Protein AF-A0A5J4PHC4-F1 (afdb_monomer)

Secondary structure (DSSP, 8-state):
-HHHHHHHTGGGT-----HHHHHHHHHHHHHHHHHHHHHHHHHHHHHHHHHHHHHHHHHHHHTHHHHHHHHHTT--HHHHHHHHHHHTTHHHHHHHHHHHHHHHHHHTTTGGG--HHHHHHHHHHHHHHHHHHHHHHHHT-

pLDDT: mean 81.79, std 9.14, range [51.66, 96.75]

Mean predicted aligned error: 10.03 Å

Organism: NCBI:txid433724

Structure (mmCIF, N/CA/C/O backbone):
data_AF-A0A5J4PHC4-F1
#
_entry.id   AF-A0A5J4PHC4-F1
#
loop_
_atom_site.group_PDB
_atom_site.id
_atom_site.type_symbol
_atom_site.label_atom_id
_atom_site.label_alt_id
_atom_site.label_comp_id
_atom_site.label_asym_id
_atom_site.label_entity_id
_atom_site.label_seq_id
_atom_site.pdbx_PDB_ins_code
_atom_site.Cartn_x
_atom_site.Cartn_y
_atom_site.Cartn_z
_atom_site.occupancy
_atom_site.B_iso_or_equiv
_atom_site.auth_seq_id
_atom_site.auth_comp_id
_atom_site.auth_asym_id
_atom_site.auth_atom_id
_atom_site.pdbx_PDB_model_num
ATOM 1 N N . THR A 1 1 ? 22.523 -8.066 -44.891 1.00 64.12 1 THR A N 1
ATOM 2 C CA . THR A 1 1 ? 21.983 -6.725 -45.224 1.00 64.12 1 THR A CA 1
ATOM 3 C C . THR A 1 1 ? 22.663 -5.598 -44.460 1.00 64.12 1 THR A C 1
ATOM 5 O O . THR A 1 1 ? 23.265 -4.769 -45.119 1.00 64.12 1 THR A O 1
ATOM 8 N N . LYS A 1 2 ? 22.685 -5.583 -43.112 1.00 67.25 2 LYS A N 1
ATOM 9 C CA . LYS A 1 2 ? 23.373 -4.534 -42.315 1.00 67.25 2 LYS A CA 1
ATOM 10 C C . LYS A 1 2 ? 24.840 -4.293 -42.727 1.00 67.25 2 LYS A C 1
ATOM 12 O O . LYS A 1 2 ? 25.185 -3.175 -43.067 1.00 67.25 2 LYS A O 1
ATOM 17 N N . ARG A 1 3 ? 25.662 -5.353 -42.784 1.00 66.31 3 ARG A N 1
ATOM 18 C CA . ARG A 1 3 ? 27.088 -5.264 -43.173 1.00 66.31 3 ARG A CA 1
ATOM 19 C C . ARG A 1 3 ? 27.317 -4.765 -44.608 1.00 66.31 3 ARG A C 1
ATOM 21 O O . ARG A 1 3 ? 28.293 -4.075 -44.850 1.00 66.31 3 ARG A O 1
ATOM 28 N N . LEU A 1 4 ? 26.407 -5.086 -45.534 1.00 73.00 4 LEU A N 1
ATOM 29 C CA . LEU A 1 4 ? 26.490 -4.644 -46.934 1.00 73.00 4 LEU A CA 1
ATOM 30 C C . LEU A 1 4 ? 26.168 -3.148 -47.067 1.00 73.00 4 LEU A C 1
ATOM 32 O O . LEU A 1 4 ? 26.845 -2.442 -47.801 1.00 73.00 4 LEU A O 1
ATOM 36 N N . LEU A 1 5 ? 25.175 -2.663 -46.312 1.00 70.06 5 LEU A N 1
ATOM 37 C CA . LEU A 1 5 ? 24.837 -1.239 -46.228 1.00 70.06 5 LEU A CA 1
ATOM 38 C C . LEU A 1 5 ? 25.933 -0.437 -45.508 1.00 70.06 5 LEU A C 1
ATOM 40 O O . LEU A 1 5 ? 26.259 0.660 -45.941 1.00 70.06 5 LEU A O 1
ATOM 44 N N . GLU A 1 6 ? 26.537 -0.992 -44.450 1.00 72.56 6 GLU A N 1
ATOM 45 C CA . GLU A 1 6 ? 27.686 -0.366 -43.777 1.00 72.56 6 GLU A CA 1
ATOM 46 C C . GLU A 1 6 ? 28.910 -0.278 -44.692 1.00 72.56 6 GLU A C 1
ATOM 48 O O . GLU A 1 6 ? 29.545 0.765 -44.710 1.00 72.56 6 GLU A O 1
ATOM 53 N N . GLN A 1 7 ? 29.231 -1.314 -45.479 1.00 73.94 7 GLN A N 1
ATOM 54 C CA . GLN A 1 7 ? 30.344 -1.250 -46.439 1.00 73.94 7 GLN A CA 1
ATOM 55 C C . GLN A 1 7 ? 30.088 -0.252 -47.574 1.00 73.94 7 GLN A C 1
ATOM 57 O O . GLN A 1 7 ? 30.998 0.490 -47.927 1.00 73.94 7 GLN A O 1
ATOM 62 N N . ALA A 1 8 ? 28.868 -0.208 -48.118 1.00 74.38 8 ALA A N 1
ATOM 63 C CA . ALA A 1 8 ? 28.528 0.676 -49.234 1.00 74.38 8 ALA A CA 1
ATOM 64 C C . ALA A 1 8 ? 28.463 2.165 -48.846 1.00 74.38 8 ALA A C 1
ATOM 66 O O . ALA A 1 8 ? 28.721 3.020 -49.686 1.00 74.38 8 ALA A O 1
ATOM 67 N N . LEU A 1 9 ? 28.132 2.490 -47.590 1.00 73.88 9 LEU A N 1
ATOM 68 C CA . LEU A 1 9 ? 28.084 3.872 -47.091 1.00 73.88 9 LEU A CA 1
ATOM 69 C C . LEU A 1 9 ? 29.279 4.233 -46.188 1.00 73.88 9 LEU A C 1
ATOM 71 O O . LEU A 1 9 ? 29.289 5.303 -45.572 1.00 73.88 9 LEU A O 1
ATOM 75 N N . ASN A 1 10 ? 30.297 3.369 -46.113 1.00 72.44 10 ASN A N 1
ATOM 76 C CA . ASN A 1 10 ? 31.471 3.589 -45.268 1.00 72.44 10 ASN A CA 1
ATOM 77 C C . ASN A 1 10 ? 32.262 4.837 -45.695 1.00 72.44 10 ASN A C 1
ATOM 79 O O . ASN A 1 10 ? 32.729 5.587 -44.843 1.00 72.44 10 ASN A O 1
ATOM 83 N N . GLU A 1 11 ? 32.349 5.105 -47.004 1.00 73.25 11 GLU A N 1
ATOM 84 C CA . GLU A 1 11 ? 33.006 6.305 -47.553 1.00 73.25 11 GLU A CA 1
ATOM 85 C C . GLU A 1 11 ? 32.298 7.612 -47.152 1.00 73.25 11 GLU A C 1
ATOM 87 O O . GLU A 1 11 ? 32.923 8.667 -47.115 1.00 73.25 11 GLU A O 1
ATOM 92 N N . TYR A 1 12 ? 31.020 7.539 -46.762 1.00 77.56 12 TYR A N 1
ATOM 93 C CA . TYR A 1 12 ? 30.240 8.663 -46.232 1.00 77.56 12 TYR A CA 1
ATOM 94 C C . TYR A 1 12 ? 30.230 8.721 -44.692 1.00 77.56 12 TYR A C 1
ATOM 96 O O . TYR A 1 12 ? 29.557 9.572 -44.111 1.00 77.56 12 TYR A O 1
ATOM 104 N N . GLY A 1 13 ? 30.941 7.814 -44.008 1.00 75.31 13 GLY A N 1
ATOM 105 C CA . GLY A 1 13 ? 31.012 7.757 -42.543 1.00 75.31 13 GLY A CA 1
ATOM 106 C C . GLY A 1 13 ? 29.712 7.322 -41.852 1.00 75.31 13 GLY A C 1
ATOM 107 O O . GLY A 1 13 ? 29.548 7.526 -40.647 1.00 75.31 13 GLY A O 1
ATOM 108 N N . VAL A 1 14 ? 28.761 6.734 -42.586 1.00 76.00 14 VAL A N 1
ATOM 109 C CA . VAL A 1 14 ? 27.438 6.388 -42.048 1.00 76.00 14 VAL A CA 1
ATOM 110 C C . VAL A 1 14 ? 27.494 5.067 -41.282 1.00 76.00 14 VAL A C 1
ATOM 112 O O . VAL A 1 14 ? 27.784 4.009 -41.836 1.00 76.00 14 VAL A O 1
ATOM 115 N N . ARG A 1 15 ? 27.135 5.108 -39.995 1.00 71.38 15 ARG A N 1
ATOM 116 C CA . ARG A 1 15 ? 27.032 3.917 -39.140 1.00 71.38 15 ARG A CA 1
ATOM 117 C C . ARG A 1 15 ? 25.586 3.420 -39.077 1.00 71.38 15 ARG A C 1
ATOM 119 O O . ARG A 1 15 ? 24.728 4.051 -38.458 1.00 71.38 15 ARG A O 1
ATOM 126 N N . VAL A 1 16 ? 25.313 2.265 -39.681 1.00 77.44 16 VAL A N 1
ATOM 127 C CA . VAL A 1 16 ? 23.961 1.688 -39.735 1.00 77.44 16 VAL A CA 1
ATOM 128 C C . VAL A 1 16 ? 23.693 0.883 -38.467 1.00 77.44 16 VAL A C 1
ATOM 130 O O . VAL A 1 16 ? 24.241 -0.194 -38.256 1.00 77.44 16 VAL A O 1
ATOM 133 N N . THR A 1 17 ? 22.799 1.361 -37.609 1.00 77.62 17 THR A N 1
ATOM 134 C CA . THR A 1 17 ? 22.323 0.605 -36.440 1.00 77.62 17 THR A CA 1
ATOM 135 C C . THR A 1 17 ? 20.915 0.088 -36.683 1.00 77.62 17 THR A C 1
ATOM 137 O O . THR A 1 17 ? 20.098 0.788 -37.273 1.00 77.62 17 THR A O 1
ATOM 140 N N . THR A 1 18 ? 20.601 -1.119 -36.213 1.00 83.12 18 THR A N 1
ATOM 141 C CA . THR A 1 18 ? 19.234 -1.639 -36.323 1.00 83.12 18 THR A CA 1
ATOM 142 C C . THR A 1 18 ? 18.315 -0.901 -35.351 1.00 83.12 18 THR A C 1
ATOM 144 O O . THR A 1 18 ? 18.707 -0.601 -34.220 1.00 83.12 18 THR A O 1
ATOM 147 N N . THR A 1 19 ? 17.073 -0.651 -35.765 1.00 86.25 19 THR A N 1
ATOM 148 C CA . THR A 1 19 ? 16.051 -0.029 -34.909 1.00 86.25 19 THR A CA 1
ATOM 149 C C . THR A 1 19 ? 15.850 -0.820 -33.617 1.00 86.25 19 THR A C 1
ATOM 151 O O . THR A 1 19 ? 15.742 -0.232 -32.549 1.00 86.25 19 THR A O 1
ATOM 154 N N . ALA A 1 20 ? 15.903 -2.155 -33.691 1.00 87.25 20 ALA A N 1
ATOM 155 C CA . ALA A 1 20 ? 15.813 -3.028 -32.523 1.00 87.25 20 ALA A CA 1
ATOM 156 C C . ALA A 1 20 ? 16.945 -2.790 -31.506 1.00 87.25 20 ALA A C 1
ATOM 158 O O . ALA A 1 20 ? 16.694 -2.787 -30.304 1.00 87.25 20 ALA A O 1
ATOM 159 N N . GLN A 1 21 ? 18.180 -2.560 -31.969 1.00 85.75 21 GLN A N 1
ATOM 160 C CA . GLN A 1 21 ? 19.308 -2.288 -31.077 1.00 85.75 21 GLN A CA 1
ATOM 161 C C . GLN A 1 21 ? 19.157 -0.922 -30.395 1.00 85.75 21 GLN A C 1
ATOM 163 O O . GLN A 1 21 ? 19.319 -0.834 -29.182 1.00 85.75 21 GLN A O 1
ATOM 168 N N . ARG A 1 22 ? 18.769 0.117 -31.147 1.00 87.06 22 ARG A N 1
ATOM 169 C CA . ARG A 1 22 ? 18.520 1.453 -30.580 1.00 87.06 22 ARG A CA 1
ATOM 170 C C . ARG A 1 22 ? 17.353 1.459 -29.595 1.00 87.06 22 ARG A C 1
ATOM 172 O O . ARG A 1 22 ? 17.459 2.066 -28.539 1.00 87.06 22 ARG A O 1
ATOM 179 N N . LEU A 1 23 ? 16.268 0.744 -29.899 1.00 91.00 23 LEU A N 1
ATOM 180 C CA .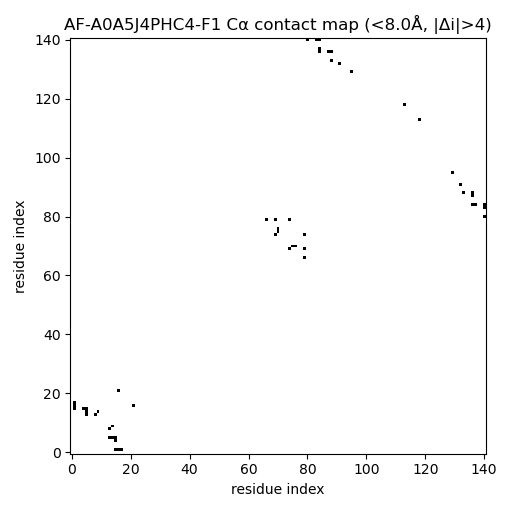 LEU A 1 23 ? 15.130 0.610 -28.987 1.00 91.00 23 LEU A CA 1
ATOM 181 C C . LEU A 1 23 ? 15.525 -0.107 -27.690 1.00 91.00 23 LEU A C 1
ATOM 183 O O . LEU A 1 23 ? 15.117 0.312 -26.614 1.00 91.00 23 LEU A O 1
ATOM 187 N N . LYS A 1 24 ? 16.353 -1.155 -27.775 1.00 91.44 24 LYS A N 1
ATOM 188 C CA . LYS A 1 24 ? 16.869 -1.852 -26.590 1.00 91.44 24 LYS A CA 1
ATOM 189 C C . LYS A 1 24 ? 17.754 -0.943 -25.731 1.00 91.44 24 LYS A C 1
ATOM 191 O O . LYS A 1 24 ? 17.633 -0.970 -24.510 1.00 91.44 24 LYS A O 1
ATOM 196 N N . GLU A 1 25 ? 18.612 -0.137 -26.356 1.00 89.94 25 GLU A N 1
ATOM 197 C CA . GLU A 1 25 ? 19.421 0.869 -25.654 1.00 89.94 25 GLU A CA 1
ATOM 198 C C . GLU A 1 25 ? 18.526 1.894 -24.936 1.00 89.94 25 GLU A C 1
ATOM 200 O O . GLU A 1 25 ? 18.732 2.139 -23.749 1.00 89.94 25 GLU A O 1
ATOM 205 N N . PHE A 1 26 ? 17.476 2.413 -25.583 1.00 92.19 26 PHE A N 1
ATOM 206 C CA . PHE A 1 26 ? 16.531 3.325 -24.925 1.00 92.19 26 PHE A CA 1
ATOM 207 C C . PHE A 1 26 ? 15.755 2.668 -23.780 1.00 92.19 26 PHE A C 1
ATOM 209 O O . PHE A 1 26 ? 15.694 3.236 -22.690 1.00 92.19 26 PHE A O 1
ATOM 216 N N . ASN A 1 27 ? 15.232 1.456 -23.984 1.00 91.94 27 ASN A N 1
ATOM 217 C CA . ASN A 1 27 ? 14.520 0.725 -22.935 1.00 91.94 27 ASN A CA 1
ATOM 218 C C . ASN A 1 27 ? 15.410 0.477 -21.714 1.00 91.94 27 ASN A C 1
ATOM 220 O O . ASN A 1 27 ? 14.932 0.603 -20.595 1.00 91.94 27 ASN A O 1
ATOM 224 N N . SER A 1 28 ? 16.711 0.224 -21.901 1.00 93.19 28 SER A N 1
ATOM 225 C CA . SER A 1 28 ? 17.628 0.028 -20.770 1.00 93.19 28 SER A CA 1
ATOM 226 C C . SER A 1 28 ? 17.725 1.251 -19.846 1.00 93.19 28 SER A C 1
ATOM 228 O O . SER A 1 28 ? 17.851 1.102 -18.631 1.00 93.19 28 SER A O 1
ATOM 230 N N . VAL A 1 29 ? 17.603 2.462 -20.402 1.00 94.12 29 VAL A N 1
ATOM 231 C CA . VAL A 1 29 ? 17.570 3.709 -19.622 1.00 94.12 29 VAL A CA 1
ATOM 232 C C . VAL A 1 29 ? 16.237 3.842 -18.885 1.00 94.12 29 VAL A C 1
ATOM 234 O O . VAL A 1 29 ? 16.218 4.185 -17.702 1.00 94.12 29 VAL A O 1
ATOM 237 N N . THR A 1 30 ? 15.123 3.540 -19.557 1.00 93.25 30 THR A N 1
ATOM 238 C CA . THR A 1 30 ? 13.784 3.553 -18.950 1.00 93.25 30 THR A CA 1
ATOM 239 C C . THR A 1 30 ? 13.670 2.545 -17.806 1.00 93.25 30 THR A C 1
ATOM 241 O O . THR A 1 30 ? 13.157 2.891 -16.744 1.00 93.25 30 THR A O 1
ATOM 244 N N . ASP A 1 31 ? 14.202 1.337 -17.979 1.00 93.69 31 ASP A N 1
ATOM 245 C CA . ASP A 1 31 ? 14.200 0.289 -16.957 1.00 93.69 31 ASP A CA 1
ATOM 246 C C . ASP A 1 31 ? 15.001 0.718 -15.723 1.00 93.69 31 ASP A C 1
ATOM 248 O O . ASP A 1 31 ? 14.542 0.556 -14.590 1.00 93.69 31 ASP A O 1
ATOM 252 N N . ALA A 1 32 ? 16.174 1.329 -15.925 1.00 94.25 32 ALA A N 1
ATOM 253 C CA . ALA A 1 32 ? 16.974 1.869 -14.830 1.00 94.25 32 ALA A CA 1
ATOM 254 C C . ALA A 1 32 ? 16.229 2.981 -14.071 1.00 94.25 32 ALA A C 1
ATOM 256 O O . ALA A 1 32 ? 16.203 2.971 -12.840 1.00 94.25 32 ALA A O 1
ATOM 257 N N . TYR A 1 33 ? 15.579 3.902 -14.791 1.00 94.50 33 TYR A N 1
ATOM 258 C CA . TYR A 1 33 ? 14.747 4.949 -14.193 1.00 94.50 33 TYR A CA 1
ATOM 259 C C . TYR A 1 33 ? 13.611 4.348 -13.355 1.00 94.50 33 TYR A C 1
ATOM 261 O O . TYR A 1 33 ? 13.487 4.669 -12.173 1.00 94.50 33 TYR A O 1
ATOM 269 N N . LEU A 1 34 ? 12.825 3.429 -13.925 1.00 94.44 34 LEU A N 1
ATOM 270 C CA . LEU A 1 34 ? 11.729 2.765 -13.215 1.00 94.44 34 LEU A CA 1
ATOM 271 C C . LEU A 1 34 ? 12.225 2.046 -11.958 1.00 94.44 34 LEU A C 1
ATOM 273 O O . LEU A 1 34 ? 11.588 2.143 -10.912 1.00 94.44 34 LEU A O 1
ATOM 277 N N . ASN A 1 35 ? 13.381 1.385 -12.027 1.00 95.69 35 ASN A N 1
ATOM 278 C CA . ASN A 1 35 ? 13.967 0.704 -10.878 1.00 95.69 35 ASN A CA 1
ATOM 279 C C . ASN A 1 35 ? 14.364 1.682 -9.755 1.00 95.69 35 ASN A C 1
ATOM 281 O O . ASN A 1 35 ? 14.104 1.424 -8.579 1.00 95.69 35 ASN A O 1
ATOM 285 N N . ILE A 1 36 ? 14.940 2.841 -10.089 1.00 96.25 36 ILE A N 1
ATOM 286 C CA . ILE A 1 36 ? 15.271 3.878 -9.096 1.00 96.25 36 ILE A CA 1
ATOM 287 C C . ILE A 1 36 ? 13.995 4.396 -8.414 1.00 96.25 36 ILE A C 1
ATOM 289 O O . ILE A 1 36 ? 13.941 4.484 -7.188 1.00 96.25 36 ILE A O 1
ATOM 293 N N . PHE A 1 37 ? 12.935 4.681 -9.172 1.00 94.12 37 PHE A N 1
ATOM 294 C CA . PHE A 1 37 ? 11.669 5.128 -8.578 1.00 94.12 37 PHE A CA 1
ATOM 295 C C . PHE A 1 37 ? 10.981 4.040 -7.759 1.00 94.12 37 PHE A C 1
ATOM 297 O O . PHE A 1 37 ? 10.415 4.340 -6.710 1.00 94.12 37 PHE A O 1
ATOM 304 N N . LEU A 1 38 ? 11.058 2.781 -8.186 1.00 95.00 38 LEU A N 1
ATOM 305 C CA . LEU A 1 38 ? 10.490 1.658 -7.449 1.00 95.00 38 LEU A CA 1
ATOM 306 C C . LEU A 1 38 ? 11.221 1.431 -6.123 1.00 95.00 38 LEU A C 1
ATOM 308 O O . LEU A 1 38 ? 10.579 1.231 -5.095 1.00 95.00 38 LEU A O 1
ATOM 312 N N . THR A 1 39 ? 12.552 1.499 -6.127 1.00 96.69 39 THR A N 1
ATOM 313 C CA . THR A 1 39 ? 13.360 1.357 -4.906 1.00 96.69 39 THR A CA 1
ATOM 314 C C . THR A 1 39 ? 13.106 2.508 -3.934 1.00 96.69 39 THR A C 1
ATOM 316 O O . THR A 1 39 ? 12.830 2.258 -2.760 1.00 96.69 39 THR A O 1
ATOM 319 N N . LEU A 1 40 ? 13.092 3.757 -4.410 1.00 96.50 40 LEU A N 1
ATOM 320 C CA . LEU A 1 40 ? 12.745 4.923 -3.589 1.00 96.50 40 LEU A CA 1
ATOM 321 C C . LEU A 1 40 ? 11.297 4.870 -3.083 1.00 96.50 40 LEU A C 1
ATOM 323 O O . LEU A 1 40 ? 11.043 5.151 -1.913 1.00 96.50 40 LEU A O 1
ATOM 327 N N . GLY A 1 41 ? 10.355 4.459 -3.931 1.00 92.81 41 GLY A N 1
ATOM 328 C CA . GLY A 1 41 ? 8.959 4.249 -3.554 1.00 92.81 41 GLY A CA 1
ATOM 329 C C . GLY A 1 41 ? 8.808 3.166 -2.484 1.00 92.81 41 GLY A C 1
ATOM 330 O O . GLY A 1 41 ? 8.076 3.355 -1.514 1.00 92.81 41 GLY A O 1
ATOM 331 N N . GLY A 1 42 ? 9.561 2.069 -2.601 1.00 94.31 42 GLY A N 1
ATOM 332 C CA . GLY A 1 42 ? 9.630 1.009 -1.597 1.00 94.31 42 GLY A CA 1
ATOM 333 C C . GLY A 1 42 ? 10.181 1.498 -0.255 1.00 94.31 42 GLY A C 1
ATOM 334 O O . GLY A 1 42 ? 9.608 1.194 0.791 1.00 94.31 42 GLY A O 1
ATOM 335 N N . LEU A 1 43 ? 11.237 2.317 -0.265 1.00 96.75 43 LEU A N 1
ATOM 336 C CA . LEU A 1 43 ? 11.760 2.958 0.949 1.00 96.75 43 LEU A CA 1
ATOM 337 C C . LEU A 1 43 ? 10.733 3.910 1.579 1.00 96.75 43 LEU A C 1
ATOM 339 O O . LEU A 1 43 ? 10.538 3.886 2.795 1.00 96.75 43 LEU A O 1
ATOM 343 N N . GLY A 1 44 ? 10.032 4.703 0.765 1.00 94.00 44 GLY A N 1
ATOM 344 C CA . GLY A 1 44 ? 8.943 5.566 1.225 1.00 94.00 44 GLY A CA 1
ATOM 345 C C . GLY A 1 44 ? 7.805 4.776 1.876 1.00 94.00 44 GLY A C 1
ATOM 346 O O . GLY A 1 44 ? 7.308 5.162 2.934 1.00 94.00 44 GLY A O 1
ATOM 347 N N . LEU A 1 45 ? 7.443 3.627 1.300 1.00 92.31 45 LEU A N 1
ATOM 348 C CA . LEU A 1 45 ? 6.449 2.723 1.874 1.00 92.31 45 LEU A CA 1
ATOM 349 C C . LEU A 1 45 ? 6.908 2.162 3.228 1.00 92.31 45 LEU A C 1
ATOM 351 O O . LEU A 1 45 ? 6.129 2.170 4.180 1.00 92.31 45 LEU A O 1
ATOM 355 N N . LEU A 1 46 ? 8.167 1.724 3.342 1.00 95.00 46 LEU A N 1
ATOM 356 C CA . LEU A 1 46 ? 8.734 1.244 4.609 1.00 95.00 46 LEU A CA 1
ATOM 357 C C . LEU A 1 46 ? 8.681 2.318 5.699 1.00 95.00 46 LEU A C 1
ATOM 359 O O . LEU A 1 46 ? 8.259 2.037 6.824 1.00 95.00 46 LEU A O 1
ATOM 363 N N . LEU A 1 47 ? 9.056 3.554 5.361 1.00 95.62 47 LEU A N 1
ATOM 364 C CA . LEU A 1 47 ? 8.954 4.688 6.279 1.00 95.62 47 LEU A CA 1
ATOM 365 C C . LEU A 1 47 ? 7.500 4.953 6.682 1.00 95.62 47 LEU A C 1
ATOM 367 O O . LEU A 1 47 ? 7.220 5.116 7.868 1.00 95.62 47 LEU A O 1
ATOM 371 N N . GLY A 1 48 ? 6.563 4.909 5.731 1.00 90.12 48 GLY A N 1
ATOM 372 C CA . GLY A 1 48 ? 5.133 5.062 6.003 1.00 90.12 48 GLY A CA 1
ATOM 373 C C . GLY A 1 48 ? 4.592 4.009 6.975 1.00 90.12 48 GLY A C 1
ATOM 374 O O . GLY A 1 48 ? 3.869 4.347 7.915 1.00 90.12 48 GLY A O 1
ATOM 375 N N . ILE A 1 49 ? 4.994 2.745 6.810 1.00 87.94 49 ILE A N 1
ATOM 376 C CA . ILE A 1 49 ? 4.618 1.653 7.719 1.00 87.94 49 ILE A CA 1
ATOM 377 C C . ILE A 1 49 ? 5.175 1.910 9.127 1.00 87.94 49 ILE A C 1
ATOM 379 O O . ILE A 1 49 ? 4.444 1.775 10.110 1.00 87.94 49 ILE A O 1
ATOM 383 N N . MET A 1 50 ? 6.437 2.332 9.241 1.00 92.31 50 MET A N 1
ATOM 384 C CA . MET A 1 50 ? 7.047 2.661 10.535 1.00 92.31 50 MET A CA 1
ATOM 385 C C . MET A 1 50 ? 6.330 3.824 11.229 1.00 92.31 50 MET A C 1
ATOM 387 O O . MET A 1 50 ? 5.988 3.723 12.410 1.00 92.31 50 MET A O 1
ATOM 391 N N . SER A 1 51 ? 6.027 4.899 10.499 1.00 88.62 51 SER A N 1
ATOM 392 C CA . SER A 1 51 ? 5.258 6.029 11.030 1.00 88.62 51 SER A CA 1
ATOM 393 C C . SER A 1 51 ? 3.868 5.604 11.500 1.00 88.62 51 SER A C 1
ATOM 395 O O . SER A 1 51 ? 3.441 5.994 12.588 1.00 88.62 51 SER A O 1
ATOM 397 N N . PHE A 1 52 ? 3.178 4.757 10.732 1.00 83.81 52 PHE A N 1
ATOM 398 C CA . PHE A 1 52 ? 1.869 4.236 11.116 1.00 83.81 52 PHE A CA 1
ATOM 399 C C . PHE A 1 52 ? 1.930 3.445 12.429 1.00 83.81 52 PHE A C 1
ATOM 401 O O . PHE A 1 52 ? 1.111 3.672 13.321 1.00 83.81 52 PHE A O 1
ATOM 408 N N . ILE A 1 53 ? 2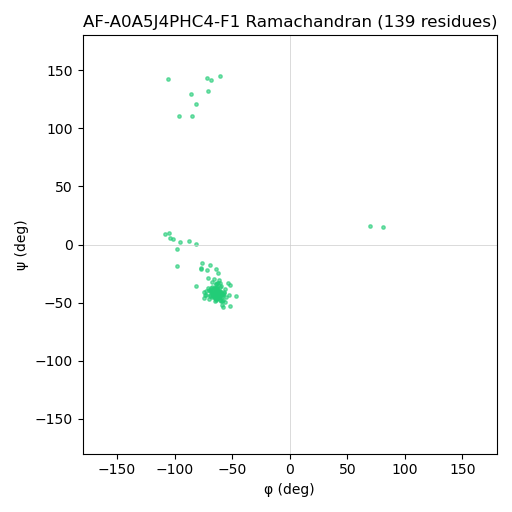.936 2.579 12.604 1.00 83.12 53 ILE A N 1
ATOM 409 C CA . ILE A 1 53 ? 3.139 1.820 13.849 1.00 83.12 53 ILE A CA 1
ATOM 410 C C . ILE A 1 53 ? 3.292 2.761 15.052 1.00 83.12 53 ILE A C 1
ATOM 412 O O . ILE A 1 53 ? 2.688 2.515 16.099 1.00 83.12 53 ILE A O 1
ATOM 416 N N . ILE A 1 54 ? 4.067 3.840 14.910 1.00 86.44 54 ILE A N 1
ATOM 417 C CA . ILE A 1 54 ? 4.304 4.818 15.983 1.00 86.44 54 ILE A CA 1
ATOM 418 C C . ILE A 1 54 ? 3.005 5.537 16.368 1.00 86.44 54 ILE A C 1
ATOM 420 O O . ILE A 1 54 ? 2.673 5.606 17.554 1.00 86.44 54 ILE A O 1
ATOM 424 N N . VAL A 1 55 ? 2.242 6.028 15.386 1.00 82.75 55 VAL A N 1
ATOM 425 C CA . VAL A 1 55 ? 0.957 6.712 15.626 1.00 82.75 55 VAL A CA 1
ATOM 426 C C . VAL A 1 55 ? -0.021 5.780 16.334 1.00 82.75 55 VAL A C 1
ATOM 428 O O . VAL A 1 55 ? -0.558 6.124 17.387 1.00 82.75 55 VAL A O 1
ATOM 431 N N . VAL A 1 56 ? -0.161 4.556 15.821 1.00 75.62 56 VAL A N 1
ATOM 432 C CA . VAL A 1 56 ? -1.021 3.529 16.409 1.00 75.62 56 VAL A CA 1
ATOM 433 C C . VAL A 1 56 ? -0.606 3.236 17.851 1.00 75.62 56 VAL A C 1
ATOM 435 O O . VAL A 1 56 ? -1.462 3.135 18.723 1.00 75.62 56 VAL A O 1
ATOM 438 N N . ARG A 1 57 ? 0.697 3.125 18.149 1.00 75.38 57 ARG A N 1
ATOM 439 C CA . ARG A 1 57 ? 1.205 2.918 19.518 1.00 75.38 57 ARG A CA 1
ATOM 440 C C . ARG A 1 57 ? 0.876 4.084 20.450 1.00 75.38 57 ARG A C 1
ATOM 442 O O . ARG A 1 57 ? 0.446 3.824 21.575 1.00 75.38 57 ARG A O 1
ATOM 449 N N . LYS A 1 58 ? 1.043 5.330 19.995 1.00 80.38 58 LYS A N 1
ATOM 450 C CA . LYS A 1 58 ? 0.730 6.540 20.772 1.00 80.38 58 LYS A CA 1
ATOM 451 C C . LYS A 1 58 ? -0.728 6.548 21.235 1.00 80.38 58 LYS A C 1
ATOM 453 O O . LYS A 1 58 ? -1.005 6.867 22.391 1.00 80.38 58 LYS A O 1
ATOM 458 N N . ASP A 1 59 ? -1.646 6.149 20.361 1.00 72.19 59 ASP A N 1
ATOM 459 C CA . ASP A 1 59 ? -3.079 6.178 20.662 1.00 72.19 59 ASP A CA 1
ATOM 460 C C . ASP A 1 59 ? -3.475 5.200 21.782 1.00 72.19 59 ASP A C 1
ATOM 462 O O . ASP A 1 59 ? -4.370 5.506 22.570 1.00 72.19 59 ASP A O 1
ATOM 466 N N . PHE A 1 60 ? -2.766 4.074 21.940 1.00 68.25 60 PHE A N 1
ATOM 467 C CA . PHE A 1 60 ? -2.988 3.159 23.072 1.00 68.25 60 PHE A CA 1
ATOM 468 C C . PHE A 1 60 ? -2.509 3.725 24.405 1.00 68.25 60 PHE A C 1
ATOM 470 O O . PHE A 1 60 ? -3.139 3.488 25.434 1.00 68.25 60 PHE A O 1
ATOM 477 N N . VAL A 1 61 ? -1.387 4.447 24.406 1.00 70.19 61 VAL A N 1
ATOM 478 C CA . VAL A 1 61 ? -0.825 5.022 25.637 1.00 70.19 61 VAL A CA 1
ATOM 479 C C . VAL A 1 61 ? -1.730 6.141 26.150 1.00 70.19 61 VAL A C 1
ATOM 481 O O . VAL A 1 61 ? -2.064 6.165 27.331 1.00 70.19 61 VAL A O 1
ATOM 484 N N . SER A 1 62 ? -2.211 7.000 25.249 1.00 66.62 62 SER A N 1
ATOM 485 C CA . SER A 1 62 ? -3.009 8.180 25.600 1.00 66.62 62 SER A CA 1
ATOM 486 C C . SER A 1 62 ? -4.416 7.867 26.132 1.00 66.62 62 SER A C 1
ATOM 488 O O . SER A 1 62 ? -5.039 8.740 26.729 1.00 66.62 62 SER A O 1
ATOM 490 N N . ARG A 1 63 ? -4.947 6.654 25.913 1.00 69.81 63 ARG A N 1
ATOM 491 C CA . ARG A 1 63 ? -6.334 6.290 26.275 1.00 69.81 63 ARG A CA 1
ATOM 492 C C . ARG A 1 63 ? -6.467 5.532 27.603 1.00 69.81 63 ARG A C 1
ATOM 494 O O . ARG A 1 63 ? -7.589 5.295 28.046 1.00 69.81 63 ARG A O 1
ATOM 501 N N . ARG A 1 64 ? -5.360 5.186 28.275 1.00 68.38 64 ARG A N 1
ATOM 502 C CA . ARG A 1 64 ? -5.394 4.447 29.557 1.00 68.38 64 ARG A CA 1
ATOM 503 C C . ARG A 1 64 ? -6.090 5.219 30.680 1.00 68.38 64 ARG A C 1
ATOM 505 O O . ARG A 1 64 ? -6.832 4.620 31.453 1.00 68.38 64 ARG A O 1
ATOM 512 N N . GLU A 1 65 ? -5.905 6.534 30.740 1.00 67.00 65 GLU A N 1
ATOM 513 C CA . GLU A 1 65 ? -6.512 7.372 31.783 1.00 67.00 65 GLU A CA 1
ATOM 514 C C . GLU A 1 65 ? -8.032 7.501 31.617 1.00 67.00 65 GLU A C 1
ATOM 516 O O . GLU A 1 65 ? -8.778 7.400 32.589 1.00 67.00 65 GLU A O 1
ATOM 521 N N . GLN A 1 66 ? -8.513 7.616 30.376 1.00 69.50 66 GLN A N 1
ATOM 522 C CA . GLN A 1 66 ? -9.946 7.701 30.077 1.00 69.50 66 GLN A CA 1
ATOM 523 C C . GLN A 1 66 ? -10.697 6.416 30.452 1.00 69.50 66 GLN A C 1
ATOM 525 O O . GLN A 1 66 ? -11.818 6.480 30.956 1.00 69.50 66 GLN A O 1
ATOM 530 N N . ILE A 1 67 ? -10.075 5.249 30.246 1.00 70.62 67 ILE A N 1
ATOM 531 C CA . ILE A 1 67 ? -10.660 3.949 30.610 1.00 70.62 67 ILE A CA 1
ATOM 532 C C . ILE A 1 67 ? -10.815 3.835 32.133 1.00 70.62 67 ILE A C 1
ATOM 534 O O . ILE A 1 67 ? -11.845 3.352 32.600 1.00 70.62 67 ILE A O 1
ATOM 538 N N . SER A 1 68 ? -9.837 4.330 32.900 1.00 72.69 68 SER A N 1
ATOM 539 C CA . SER A 1 68 ? -9.899 4.358 34.368 1.00 72.69 68 SER A CA 1
ATOM 540 C C . SER A 1 68 ? -11.058 5.232 34.868 1.00 72.69 68 SER A C 1
ATOM 542 O O . SER A 1 68 ? -11.862 4.790 35.686 1.00 72.69 68 SER A O 1
ATOM 544 N N . LEU A 1 69 ? -11.226 6.428 34.292 1.00 76.25 69 LEU A N 1
ATOM 545 C CA . LEU A 1 69 ? -12.315 7.348 34.643 1.00 76.25 69 LEU A CA 1
ATOM 546 C C . LEU A 1 69 ? -13.706 6.781 34.315 1.00 76.25 69 LEU A C 1
ATOM 548 O O . LEU A 1 69 ? -14.620 6.858 35.135 1.00 76.25 69 LEU A O 1
ATOM 552 N N . LEU A 1 70 ? -13.876 6.175 33.136 1.00 74.19 70 LEU A N 1
ATOM 553 C CA . LEU A 1 70 ? -15.137 5.529 32.743 1.00 74.19 70 LEU A CA 1
ATOM 554 C C . LEU A 1 70 ? -15.477 4.331 33.640 1.00 74.19 70 LEU A C 1
ATOM 556 O O . LEU A 1 70 ? -16.652 4.097 33.930 1.00 74.19 70 LEU A O 1
ATOM 560 N N . HIS A 1 71 ? -14.462 3.600 34.107 1.00 76.62 71 HIS A N 1
ATOM 561 C CA . HIS A 1 71 ? -14.645 2.502 35.051 1.00 76.62 71 HIS A CA 1
ATOM 562 C C . HIS A 1 71 ? -15.103 3.006 36.427 1.00 76.62 71 HIS A C 1
ATOM 564 O O . HIS A 1 71 ? -16.027 2.439 37.008 1.00 76.62 71 HIS A O 1
ATOM 570 N N . SER A 1 72 ? -14.535 4.112 36.921 1.00 82.00 72 SER A N 1
ATOM 571 C CA . SER A 1 72 ? -14.974 4.756 38.169 1.00 82.00 72 SER A 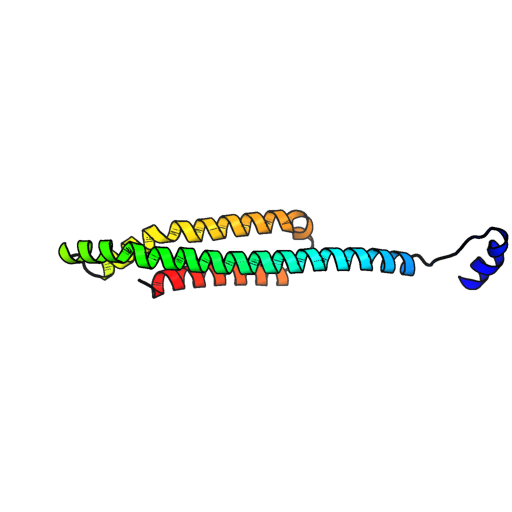CA 1
ATOM 572 C C . SER A 1 72 ? -16.419 5.268 38.115 1.00 82.00 72 SER A C 1
ATOM 574 O O . SER A 1 72 ? -17.070 5.362 39.150 1.00 82.00 72 SER A O 1
ATOM 576 N N . LEU A 1 73 ? -16.944 5.549 36.919 1.00 81.06 73 LEU A N 1
ATOM 577 C CA . LEU A 1 73 ? -18.335 5.954 36.689 1.00 81.06 73 LEU A CA 1
ATOM 578 C C . LEU A 1 73 ? -19.304 4.767 36.493 1.00 81.06 73 LEU A C 1
ATOM 580 O O . LEU A 1 73 ? -20.484 4.982 36.223 1.00 81.06 73 LEU A O 1
ATOM 584 N N . GLY A 1 74 ? -18.834 3.519 36.611 1.00 81.50 74 GLY A N 1
ATOM 585 C CA . GLY A 1 74 ? -19.677 2.318 36.541 1.00 81.50 74 GLY A CA 1
ATOM 586 C C . GLY A 1 74 ? -20.045 1.857 35.124 1.00 81.50 74 GLY A C 1
ATOM 587 O O . GLY A 1 74 ? -20.955 1.042 34.955 1.00 81.50 74 GLY A O 1
ATOM 588 N N . PHE A 1 75 ? -19.361 2.345 34.082 1.00 79.19 75 PHE A N 1
ATOM 589 C CA . PHE A 1 75 ? -19.605 1.878 32.715 1.00 79.19 75 PHE A CA 1
ATOM 590 C C . PHE A 1 75 ? -19.101 0.444 32.501 1.00 79.19 75 PHE A C 1
ATOM 592 O O . PHE A 1 75 ? -17.956 0.105 32.789 1.00 79.19 75 PHE A O 1
ATOM 599 N N . THR A 1 76 ? -19.945 -0.403 31.907 1.00 78.38 76 THR A N 1
ATOM 600 C CA . THR A 1 76 ? -19.580 -1.778 31.535 1.00 78.38 76 THR A CA 1
ATOM 601 C C . THR A 1 76 ? -18.551 -1.798 30.398 1.00 78.38 76 THR A C 1
ATOM 603 O O . THR A 1 76 ? -18.683 -1.055 29.422 1.00 78.38 76 THR A O 1
ATOM 606 N N . HIS A 1 77 ? -17.593 -2.728 30.463 1.00 71.88 77 HIS A N 1
ATOM 607 C CA . HIS A 1 77 ? -16.499 -2.904 29.493 1.00 71.88 77 HIS A CA 1
ATOM 608 C C . HIS A 1 77 ? -16.955 -2.868 28.019 1.00 71.88 77 HIS A C 1
ATOM 610 O O . HIS A 1 77 ? -16.407 -2.125 27.209 1.00 71.88 77 HIS A O 1
ATOM 616 N N . LYS A 1 78 ? -18.062 -3.554 27.694 1.00 75.25 78 LYS A N 1
ATOM 617 C CA . LYS A 1 78 ? -18.629 -3.615 26.331 1.00 75.25 78 LYS A CA 1
ATOM 618 C C . LYS A 1 78 ? -19.069 -2.255 25.772 1.00 75.25 78 LYS A C 1
ATOM 620 O O . LYS A 1 78 ? -19.081 -2.052 24.558 1.00 75.25 78 LYS A O 1
ATOM 625 N N . ARG A 1 79 ? -19.493 -1.322 26.632 1.00 75.62 79 ARG A N 1
ATOM 626 C CA . ARG A 1 79 ? -19.965 0.004 26.202 1.00 75.62 79 ARG A CA 1
ATOM 627 C C . ARG A 1 79 ? -18.797 0.950 25.945 1.00 75.62 79 ARG A C 1
ATOM 629 O O . ARG A 1 79 ? -18.864 1.723 24.993 1.00 75.62 79 ARG A O 1
ATOM 636 N N . ILE A 1 80 ? -17.734 0.827 26.741 1.00 74.50 80 ILE A N 1
ATOM 637 C CA . ILE A 1 80 ? -16.471 1.551 26.559 1.00 74.50 80 ILE A CA 1
ATOM 638 C C . ILE A 1 80 ? -15.809 1.106 25.249 1.00 74.50 80 ILE A C 1
ATOM 640 O O . ILE A 1 80 ? -15.501 1.947 24.407 1.00 74.50 80 ILE A O 1
ATOM 644 N N . GLU A 1 81 ? -15.711 -0.205 25.015 1.00 72.62 81 GLU A N 1
ATOM 645 C CA . GLU A 1 81 ? -15.142 -0.771 23.785 1.00 72.62 81 GLU A CA 1
ATOM 646 C C . GLU A 1 81 ? -15.861 -0.244 22.530 1.00 72.62 81 GLU A C 1
ATOM 648 O O . GLU A 1 81 ? -15.243 0.288 21.607 1.00 72.62 81 GLU A O 1
ATOM 653 N N . LYS A 1 82 ? -17.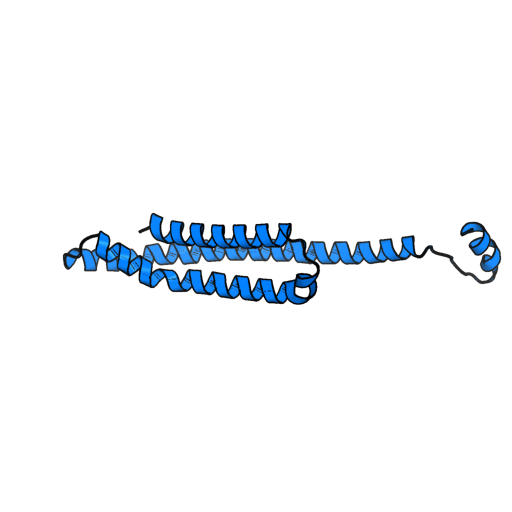200 -0.289 22.516 1.00 76.38 82 LYS A N 1
ATOM 654 C CA . LYS A 1 82 ? -18.004 0.154 21.364 1.00 76.38 82 LYS A CA 1
ATOM 655 C C . LYS A 1 82 ? -17.852 1.650 21.064 1.00 76.38 82 LYS A C 1
ATOM 657 O O . LYS A 1 82 ? -17.928 2.049 19.898 1.00 76.38 82 LYS A O 1
ATOM 662 N N . LEU A 1 83 ? -17.658 2.469 22.098 1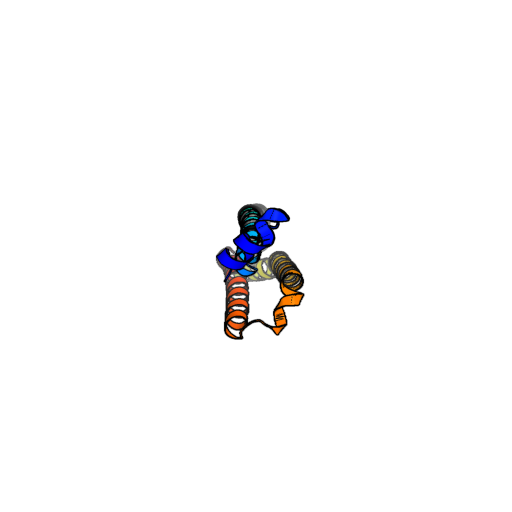.00 76.50 83 LEU A N 1
ATOM 663 C CA . LEU A 1 83 ? -17.491 3.917 21.979 1.00 76.50 83 LEU A CA 1
ATOM 664 C C . LEU A 1 83 ? -16.098 4.261 21.434 1.00 76.50 83 LEU A C 1
ATOM 666 O O . LEU A 1 83 ? -15.997 4.989 20.446 1.00 76.50 83 LEU A O 1
ATOM 670 N N . LEU A 1 84 ? -15.055 3.623 21.973 1.00 73.31 84 LEU A N 1
ATOM 671 C CA . LEU A 1 84 ? -13.671 3.756 21.506 1.00 73.31 84 LEU A CA 1
ATOM 672 C C . LEU A 1 84 ? -13.500 3.293 20.052 1.00 73.31 84 LEU A C 1
ATOM 674 O O . LEU A 1 84 ? -12.903 4.000 19.240 1.00 73.31 84 LEU A O 1
ATOM 678 N N . VAL A 1 85 ? -14.098 2.153 19.680 1.00 72.88 85 VAL A N 1
ATOM 679 C CA . VAL A 1 85 ? -14.096 1.659 18.291 1.00 72.88 85 VAL A CA 1
ATOM 680 C C . VAL A 1 85 ? -14.776 2.657 17.350 1.00 72.88 85 VAL A C 1
ATOM 682 O O . VAL A 1 85 ? -14.381 2.784 16.195 1.00 72.88 85 VAL A O 1
ATOM 685 N N . LYS A 1 86 ? -15.845 3.342 17.773 1.00 77.19 86 LYS A N 1
ATOM 686 C CA . LYS A 1 86 ? -16.539 4.318 16.914 1.00 77.19 86 LYS A CA 1
ATOM 687 C C . LYS A 1 86 ? -15.684 5.560 16.664 1.00 77.19 86 LYS A C 1
ATOM 689 O O . LYS A 1 86 ? -15.651 6.033 15.535 1.00 77.19 86 LYS A O 1
ATOM 694 N N . GLU A 1 87 ? -14.986 6.042 17.681 1.00 77.19 87 GLU A N 1
ATOM 695 C CA . GLU A 1 87 ? -14.159 7.244 17.589 1.00 77.19 87 GLU A CA 1
ATOM 696 C C . GLU A 1 87 ? -12.867 6.997 16.793 1.00 77.19 87 GLU A C 1
ATOM 698 O O . GLU A 1 87 ? -12.525 7.763 15.894 1.00 77.19 87 GLU A O 1
ATOM 703 N N . ASN A 1 88 ? -12.189 5.871 17.038 1.00 75.44 88 ASN A N 1
ATOM 704 C CA . ASN A 1 88 ? -10.880 5.600 16.440 1.00 75.44 88 ASN A CA 1
ATOM 705 C C . ASN A 1 88 ? -10.934 5.063 14.998 1.00 75.44 88 ASN A C 1
ATOM 707 O O . ASN A 1 88 ? -9.899 4.782 14.399 1.00 75.44 88 ASN A O 1
ATOM 711 N N . ARG A 1 89 ? -12.132 4.900 14.422 1.00 76.50 89 ARG A N 1
ATOM 712 C CA . ARG A 1 89 ? -12.312 4.421 13.042 1.00 76.50 89 ARG A CA 1
ATOM 713 C C . ARG A 1 89 ? -12.041 5.488 11.980 1.00 76.50 89 ARG A C 1
ATOM 715 O O . ARG A 1 89 ? -11.763 5.124 10.844 1.00 76.50 89 ARG A O 1
ATOM 722 N N . ILE A 1 90 ? -12.108 6.774 12.327 1.00 80.06 90 ILE A N 1
ATOM 723 C CA . ILE A 1 90 ? -12.045 7.876 11.351 1.00 80.06 90 ILE A CA 1
ATOM 724 C C . ILE A 1 90 ? -10.641 8.009 10.745 1.00 80.06 90 ILE A C 1
ATOM 726 O O . ILE A 1 90 ? -10.504 8.075 9.528 1.00 80.06 90 ILE A O 1
ATOM 730 N N . VAL A 1 91 ? -9.597 7.983 11.578 1.00 81.38 91 VAL A N 1
ATOM 731 C CA . VAL A 1 91 ? -8.195 8.121 11.145 1.00 81.38 91 VAL A CA 1
ATOM 732 C C . VAL A 1 91 ? -7.786 7.050 10.118 1.00 81.38 91 VAL A C 1
ATOM 734 O O . VAL A 1 91 ? -7.343 7.424 9.030 1.00 81.38 91 VAL A O 1
ATOM 737 N N . PRO A 1 92 ? -7.964 5.736 10.380 1.00 78.56 92 PRO A N 1
ATOM 738 C CA . PRO A 1 92 ? -7.644 4.710 9.392 1.00 78.56 92 PRO A CA 1
ATOM 739 C C . PRO A 1 92 ? -8.518 4.788 8.135 1.00 78.56 92 PRO A C 1
ATOM 741 O O . PRO A 1 92 ? -8.026 4.510 7.045 1.00 78.56 92 PRO A O 1
ATOM 744 N N . LEU A 1 93 ? -9.790 5.190 8.256 1.00 82.56 93 LEU A N 1
ATOM 745 C CA . LEU A 1 93 ? -10.665 5.353 7.094 1.00 82.56 93 LEU A CA 1
ATOM 746 C C . LEU A 1 93 ? -10.143 6.457 6.164 1.00 82.56 93 LEU A C 1
ATOM 748 O O . LEU A 1 93 ? -10.022 6.238 4.962 1.00 82.56 93 LEU A O 1
ATOM 752 N N . CYS A 1 94 ? -9.773 7.611 6.725 1.00 85.62 94 CYS A N 1
ATOM 753 C CA . CYS A 1 94 ? -9.176 8.706 5.967 1.00 85.62 94 CYS A CA 1
ATOM 754 C C . CYS A 1 94 ? -7.872 8.276 5.286 1.00 85.62 94 CYS A C 1
ATOM 756 O O . CYS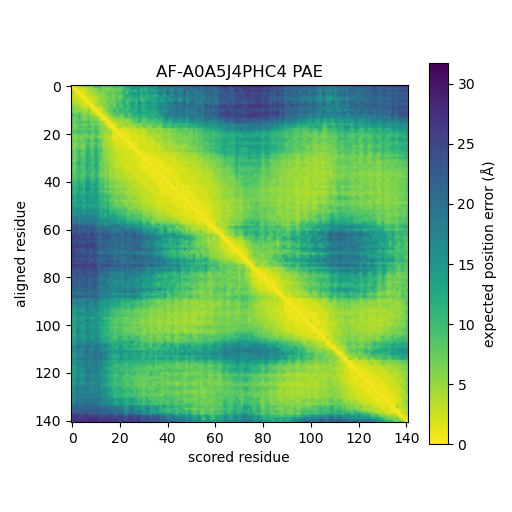 A 1 94 ? -7.683 8.590 4.117 1.00 85.62 94 CYS A O 1
ATOM 758 N N . ALA A 1 95 ? -7.012 7.515 5.972 1.00 84.38 95 ALA A N 1
ATOM 759 C CA . ALA A 1 95 ? -5.766 7.009 5.394 1.00 84.38 95 ALA A CA 1
ATOM 760 C C . ALA A 1 95 ? -5.999 6.060 4.202 1.00 84.38 95 ALA A C 1
ATOM 762 O O . ALA A 1 95 ? -5.300 6.143 3.194 1.00 84.38 95 ALA A O 1
ATOM 763 N N . ILE A 1 96 ? -6.998 5.175 4.291 1.00 85.50 96 ILE A N 1
ATOM 764 C CA . ILE A 1 96 ? -7.360 4.283 3.179 1.00 85.50 96 ILE A CA 1
ATOM 765 C C . ILE A 1 96 ? -7.909 5.097 2.006 1.00 85.50 96 ILE A C 1
ATOM 767 O O . ILE A 1 96 ? -7.493 4.880 0.873 1.00 85.50 96 ILE A O 1
ATOM 771 N N . VAL A 1 97 ? -8.802 6.057 2.264 1.00 89.94 97 VAL A N 1
ATOM 772 C CA . VAL A 1 97 ? -9.383 6.905 1.212 1.00 89.94 97 VAL A CA 1
ATOM 773 C C . VAL A 1 97 ? -8.298 7.702 0.490 1.00 89.94 97 VAL A C 1
ATOM 775 O O . VAL A 1 97 ? -8.255 7.683 -0.738 1.00 89.94 97 VAL A O 1
ATOM 778 N N . THR A 1 98 ? -7.392 8.360 1.215 1.00 90.62 98 THR A N 1
ATOM 779 C CA . THR A 1 98 ? -6.308 9.132 0.588 1.00 90.62 98 THR A CA 1
ATOM 780 C C . THR A 1 98 ? -5.337 8.237 -0.181 1.00 90.62 98 THR A C 1
ATOM 782 O O . THR A 1 98 ? -4.920 8.610 -1.277 1.00 90.62 98 THR A O 1
ATOM 785 N N . GLY A 1 99 ? -5.033 7.037 0.326 1.00 88.06 99 GLY A N 1
ATOM 786 C CA . GLY A 1 99 ? -4.206 6.051 -0.374 1.00 88.06 99 GLY A CA 1
ATOM 787 C C . GLY A 1 99 ? -4.847 5.530 -1.664 1.00 88.06 99 GLY A C 1
ATOM 788 O O . GLY A 1 99 ? -4.194 5.491 -2.706 1.00 88.06 99 GLY A O 1
ATOM 789 N N . VAL A 1 100 ? -6.139 5.188 -1.623 1.00 88.44 100 VAL A N 1
ATOM 790 C CA . VAL A 1 100 ? -6.898 4.741 -2.803 1.00 88.44 100 VAL A CA 1
ATOM 791 C C . VAL A 1 100 ? -6.978 5.852 -3.846 1.00 88.44 100 VAL A C 1
ATOM 793 O O . VAL A 1 100 ? -6.728 5.596 -5.021 1.00 88.44 100 VAL A O 1
ATOM 796 N N . LEU A 1 101 ? -7.262 7.090 -3.430 1.00 91.12 101 LEU A N 1
ATOM 797 C CA . LEU A 1 101 ? -7.292 8.240 -4.335 1.00 91.12 101 LEU A CA 1
ATOM 798 C C . LEU A 1 101 ? -5.924 8.483 -4.984 1.00 91.12 101 LEU A C 1
ATOM 800 O O . LEU A 1 101 ? -5.857 8.652 -6.198 1.00 91.12 101 LEU A O 1
ATOM 804 N N . GLY A 1 102 ? -4.838 8.440 -4.206 1.00 89.12 102 GLY A N 1
ATOM 805 C CA . GLY A 1 102 ? -3.478 8.591 -4.731 1.00 89.12 102 GLY A CA 1
ATOM 806 C C . GLY A 1 102 ? -3.074 7.468 -5.691 1.00 89.12 102 GLY A C 1
ATOM 807 O O . GLY A 1 102 ? -2.440 7.716 -6.713 1.00 89.12 102 GLY A O 1
ATOM 808 N N . SER A 1 103 ? -3.480 6.227 -5.413 1.00 86.94 103 SER A N 1
ATOM 809 C CA . SER A 1 103 ? -3.235 5.109 -6.330 1.00 86.94 103 SER A CA 1
ATOM 810 C C . SER A 1 103 ? -4.046 5.240 -7.620 1.00 86.94 103 SER A C 1
ATOM 812 O O . SER A 1 103 ? -3.550 4.893 -8.691 1.00 86.94 103 SER A O 1
ATOM 814 N N . LEU A 1 104 ? -5.287 5.724 -7.537 1.00 88.00 104 LEU A N 1
ATOM 815 C CA . LEU A 1 104 ? -6.165 5.857 -8.696 1.00 88.00 104 LEU A CA 1
ATOM 816 C C . LEU A 1 104 ? -5.661 6.932 -9.665 1.00 88.00 104 LEU A C 1
ATOM 818 O O . LEU A 1 104 ? -5.681 6.716 -10.875 1.00 88.00 104 LEU A O 1
ATOM 822 N N . THR A 1 105 ? -5.158 8.058 -9.147 1.00 88.38 105 THR A N 1
ATOM 823 C CA . THR A 1 105 ? -4.560 9.109 -9.984 1.00 88.38 105 THR A CA 1
ATOM 824 C C . THR A 1 105 ? -3.283 8.631 -10.672 1.00 88.38 105 THR A C 1
ATOM 826 O O . THR A 1 105 ? -3.073 8.950 -11.839 1.00 88.38 105 THR A O 1
ATOM 829 N N . GLY A 1 106 ? -2.463 7.815 -9.999 1.00 84.81 106 GLY A N 1
ATOM 830 C CA . GLY A 1 106 ? -1.229 7.270 -10.571 1.00 84.81 106 GLY A CA 1
ATOM 831 C C . GLY A 1 106 ? -1.448 6.279 -11.720 1.00 84.81 106 GLY A C 1
ATOM 832 O O . GLY A 1 106 ? -0.642 6.222 -12.644 1.00 84.81 106 GLY A O 1
ATOM 833 N N . VAL A 1 107 ? -2.545 5.516 -11.695 1.00 85.62 107 VAL A N 1
ATOM 834 C CA . VAL A 1 107 ? -2.828 4.462 -12.692 1.00 85.62 107 VAL A CA 1
ATOM 835 C C . VAL A 1 107 ? -3.855 4.919 -13.742 1.00 85.62 107 VAL A C 1
ATOM 837 O O . VAL A 1 107 ? -4.227 4.144 -14.622 1.00 85.62 107 VAL A O 1
ATOM 840 N N . VAL A 1 108 ? -4.283 6.190 -13.712 1.00 86.19 108 VAL A N 1
ATOM 841 C CA . VAL A 1 108 ? -5.439 6.688 -14.479 1.00 86.19 108 VAL A CA 1
ATOM 842 C C . VAL A 1 108 ? -5.375 6.360 -15.977 1.00 86.19 108 VAL A C 1
ATOM 844 O O . VAL A 1 108 ? -6.345 5.875 -16.557 1.00 86.19 108 VAL A O 1
ATOM 847 N N . SER A 1 109 ? -4.203 6.534 -16.588 1.00 80.50 109 SER A N 1
ATOM 848 C CA . SER A 1 109 ? -3.995 6.332 -18.026 1.00 80.50 109 SER A CA 1
ATOM 849 C C . SER A 1 109 ? -3.923 4.857 -18.437 1.00 80.50 109 SER A C 1
ATOM 851 O O . SER A 1 109 ? -4.039 4.543 -19.618 1.00 80.50 109 SER A O 1
ATOM 853 N N . GLY A 1 110 ? -3.720 3.943 -17.483 1.00 80.75 110 GLY A N 1
ATOM 854 C CA . GLY A 1 110 ? -3.581 2.506 -17.732 1.00 80.75 110 GLY A CA 1
ATOM 855 C C . GLY A 1 110 ? -4.863 1.703 -17.513 1.00 80.75 110 GLY A C 1
ATOM 856 O O . GLY A 1 110 ? -4.970 0.603 -18.045 1.00 80.75 110 GLY A O 1
ATOM 857 N N . LEU A 1 111 ? -5.844 2.243 -16.779 1.00 76.00 111 LEU A N 1
ATOM 858 C CA . LEU A 1 111 ? -7.030 1.519 -16.285 1.00 76.00 111 LEU A CA 1
ATOM 859 C C . LEU A 1 111 ? -7.811 0.750 -17.365 1.00 76.00 111 LEU A C 1
ATOM 861 O O . LEU A 1 111 ? -8.322 -0.332 -17.086 1.00 76.00 111 LEU A O 1
ATOM 865 N N . LEU A 1 112 ? -7.881 1.283 -18.590 1.00 75.44 112 LEU A N 1
ATOM 866 C CA . LEU A 1 112 ? -8.652 0.696 -19.695 1.00 75.44 112 LEU A CA 1
ATOM 867 C C . LEU A 1 112 ? -7.971 -0.515 -20.354 1.00 75.44 112 LEU A C 1
ATOM 869 O O . LEU A 1 112 ? -8.649 -1.316 -20.987 1.00 75.44 112 LEU A O 1
ATOM 873 N N . ASN A 1 113 ? -6.655 -0.671 -20.185 1.00 82.19 113 ASN A N 1
ATOM 874 C CA . ASN A 1 113 ? -5.871 -1.765 -20.774 1.00 82.19 113 ASN A CA 1
ATOM 875 C C . ASN A 1 113 ? -5.500 -2.855 -19.753 1.00 82.19 113 ASN A C 1
ATOM 877 O O . ASN A 1 113 ? -4.731 -3.767 -20.057 1.00 82.19 113 ASN A O 1
ATOM 881 N N . VAL A 1 114 ? -6.011 -2.759 -18.523 1.00 81.56 114 VAL A N 1
ATOM 882 C CA . VAL A 1 114 ? -5.673 -3.679 -17.433 1.00 81.56 114 VAL A CA 1
ATOM 883 C C . VAL A 1 114 ? -6.563 -4.921 -17.487 1.00 81.56 114 VAL A C 1
ATOM 885 O O . VAL A 1 114 ? -7.788 -4.834 -17.533 1.00 81.56 114 VAL A O 1
ATOM 888 N N . SER A 1 115 ? -5.933 -6.096 -17.432 1.00 86.88 115 SER A N 1
ATOM 889 C CA . SER A 1 115 ? -6.620 -7.390 -17.386 1.00 86.88 115 SER A CA 1
ATOM 890 C C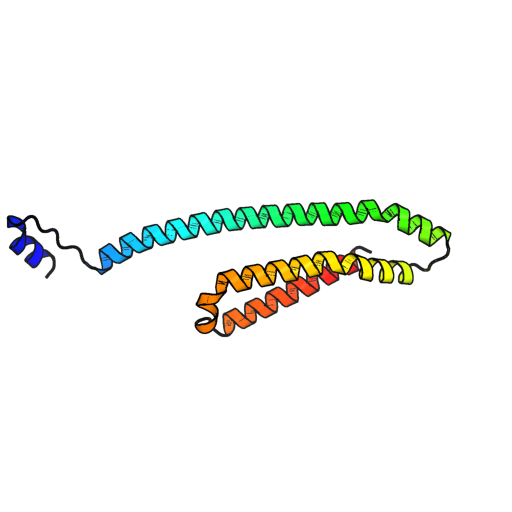 . SER A 1 115 ? -7.526 -7.525 -16.154 1.00 86.88 115 SER A C 1
ATOM 892 O O . SER A 1 115 ? -7.174 -7.087 -15.056 1.00 86.88 115 SER A O 1
ATOM 894 N N . VAL A 1 116 ? -8.665 -8.209 -16.312 1.00 86.62 116 VAL A N 1
ATOM 895 C CA . VAL A 1 116 ? -9.651 -8.473 -15.243 1.00 86.62 116 VAL A CA 1
ATOM 896 C C . VAL A 1 116 ? -9.013 -9.121 -14.011 1.00 86.62 116 VAL A C 1
ATOM 898 O O . VAL A 1 116 ? -9.412 -8.828 -12.887 1.00 86.62 116 VAL A O 1
ATOM 901 N N . TRP A 1 117 ? -7.984 -9.955 -14.194 1.00 85.75 117 TRP A N 1
ATOM 902 C CA . TRP A 1 117 ? -7.293 -10.612 -13.081 1.00 85.75 117 TRP A CA 1
ATOM 903 C C . TRP A 1 117 ? -6.639 -9.611 -12.121 1.00 85.75 117 TRP A C 1
ATOM 905 O O . TRP A 1 117 ? -6.743 -9.746 -10.904 1.00 85.75 117 TRP A O 1
ATOM 915 N N . ILE A 1 118 ? -6.021 -8.564 -12.672 1.00 85.88 118 ILE A N 1
ATOM 916 C CA . ILE A 1 118 ? -5.339 -7.525 -11.894 1.00 85.88 118 ILE A CA 1
ATOM 917 C C . ILE A 1 118 ? -6.368 -6.736 -11.082 1.00 85.88 118 ILE A C 1
ATOM 919 O O . ILE A 1 118 ? -6.193 -6.545 -9.880 1.00 85.88 118 ILE A O 1
ATOM 923 N N . TRP A 1 119 ? -7.492 -6.371 -11.698 1.00 85.25 119 TRP A N 1
ATOM 924 C CA . TRP A 1 119 ? -8.611 -5.732 -11.004 1.00 85.25 119 TRP A CA 1
ATOM 925 C C . TRP A 1 119 ? -9.120 -6.557 -9.820 1.00 85.25 119 TRP A C 1
ATOM 927 O O . TRP A 1 119 ? -9.306 -6.025 -8.723 1.00 85.25 119 TRP A O 1
ATOM 937 N N . LEU A 1 120 ? -9.284 -7.864 -10.025 1.00 89.06 120 LEU A N 1
ATOM 938 C CA . LEU A 1 120 ? -9.752 -8.791 -8.999 1.00 89.06 120 LEU A CA 1
ATOM 939 C C . LEU A 1 120 ? -8.773 -8.847 -7.817 1.00 89.06 120 LEU A C 1
ATOM 941 O O . LEU A 1 120 ? -9.189 -8.738 -6.663 1.00 89.06 120 LEU A O 1
ATOM 945 N N . THR A 1 121 ? -7.468 -8.918 -8.097 1.00 89.06 121 THR A N 1
ATOM 946 C CA . THR A 1 121 ? -6.435 -8.896 -7.050 1.00 89.06 121 THR A CA 1
ATOM 947 C C . THR A 1 121 ? -6.395 -7.577 -6.275 1.00 89.06 121 THR A C 1
ATOM 949 O O . THR A 1 121 ? -6.258 -7.601 -5.053 1.00 89.06 121 THR A O 1
ATOM 952 N N . THR A 1 122 ? -6.584 -6.431 -6.937 1.00 85.69 122 THR A N 1
ATOM 953 C CA . THR A 1 122 ? -6.574 -5.108 -6.290 1.00 85.69 122 THR A CA 1
ATOM 954 C C . THR A 1 122 ? -7.766 -4.918 -5.354 1.00 85.69 122 THR A C 1
ATOM 956 O O . THR A 1 122 ? -7.606 -4.430 -4.231 1.00 85.69 122 THR A O 1
ATOM 959 N N . ILE A 1 123 ? -8.962 -5.337 -5.781 1.00 88.44 123 ILE A N 1
ATOM 960 C CA . ILE A 1 123 ? -10.169 -5.285 -4.946 1.00 88.44 123 ILE A CA 1
ATOM 961 C C . ILE A 1 123 ? -10.009 -6.210 -3.735 1.00 8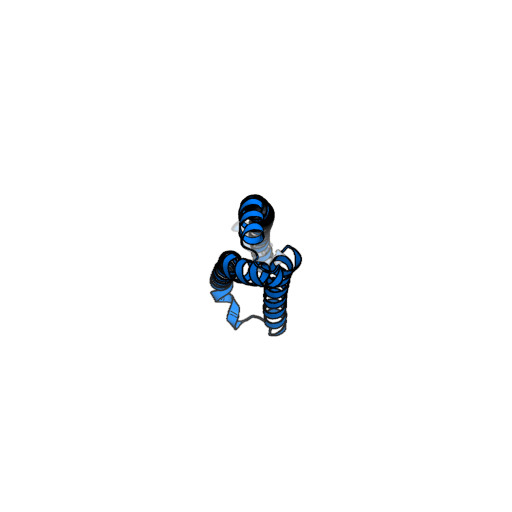8.44 123 ILE A C 1
ATOM 963 O O . ILE A 1 123 ? -10.271 -5.789 -2.608 1.00 88.44 123 ILE A O 1
ATOM 967 N N . LEU A 1 124 ? -9.518 -7.436 -3.951 1.00 92.62 124 LEU A N 1
ATOM 968 C CA . LEU A 1 124 ? -9.261 -8.404 -2.883 1.00 92.62 124 LEU A CA 1
ATOM 969 C C . LEU A 1 124 ? -8.267 -7.857 -1.846 1.00 92.62 124 LEU A C 1
ATOM 971 O O . LEU A 1 124 ? -8.545 -7.906 -0.650 1.00 92.62 124 LEU A O 1
ATOM 975 N N . LEU A 1 125 ? -7.132 -7.308 -2.291 1.00 87.50 125 LEU A N 1
ATOM 976 C CA . LEU A 1 125 ? -6.107 -6.748 -1.405 1.00 87.50 125 LEU A CA 1
ATOM 977 C C . LEU A 1 125 ? -6.632 -5.558 -0.605 1.00 87.50 125 LEU A C 1
ATOM 979 O O . LEU A 1 125 ? -6.380 -5.468 0.595 1.00 87.50 125 LEU A O 1
ATOM 983 N N . THR A 1 126 ? -7.396 -4.674 -1.245 1.00 86.50 126 THR A N 1
ATOM 984 C CA . THR A 1 126 ? -7.984 -3.507 -0.578 1.00 86.50 126 THR A CA 1
ATOM 985 C C . THR A 1 126 ? -9.019 -3.936 0.465 1.00 86.50 126 THR A C 1
ATOM 987 O O . THR A 1 126 ? -9.003 -3.438 1.591 1.00 86.50 126 THR A O 1
ATOM 990 N N . ALA A 1 127 ? -9.879 -4.908 0.140 1.00 88.12 127 ALA A N 1
ATOM 991 C CA . ALA A 1 127 ? -10.835 -5.485 1.084 1.00 88.12 127 ALA A CA 1
ATOM 992 C C . ALA A 1 127 ? -10.124 -6.161 2.270 1.00 88.12 127 ALA A C 1
ATOM 994 O O . ALA A 1 127 ? -10.496 -5.936 3.422 1.00 88.12 127 ALA A O 1
ATOM 995 N N . LEU A 1 128 ? -9.064 -6.929 2.008 1.00 89.31 128 LEU A N 1
ATOM 996 C CA . LEU A 1 128 ? -8.256 -7.575 3.042 1.00 89.31 128 LEU A CA 1
ATOM 997 C C . LEU A 1 128 ? -7.572 -6.550 3.960 1.00 89.31 128 LEU A C 1
ATOM 999 O O . LEU A 1 128 ? -7.566 -6.733 5.177 1.00 89.31 128 LEU A O 1
ATOM 1003 N N . LEU A 1 129 ? -7.061 -5.446 3.408 1.00 84.25 129 LEU A N 1
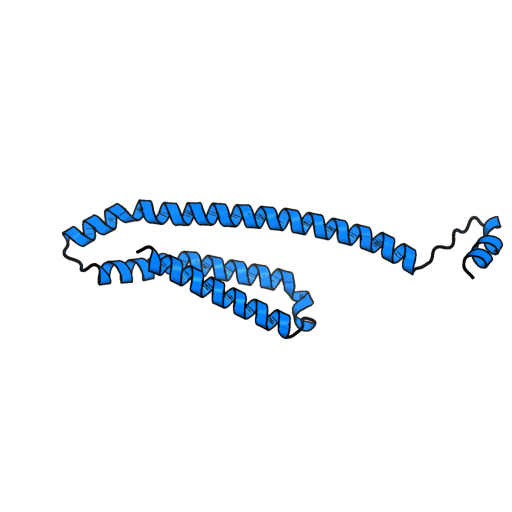ATOM 1004 C CA . LEU A 1 129 ? -6.462 -4.351 4.176 1.00 84.25 129 LEU A CA 1
ATOM 1005 C C . LEU A 1 129 ? -7.506 -3.699 5.099 1.00 84.25 129 LEU A C 1
ATOM 1007 O O . LEU A 1 129 ? -7.259 -3.548 6.296 1.00 84.25 129 LEU A O 1
ATOM 1011 N N . ILE A 1 130 ? -8.705 -3.405 4.582 1.00 84.12 130 ILE A N 1
ATOM 1012 C CA . ILE A 1 130 ? -9.822 -2.869 5.376 1.00 84.12 130 ILE A CA 1
ATOM 1013 C C . ILE A 1 130 ? -10.176 -3.820 6.528 1.00 84.12 130 ILE A C 1
ATOM 1015 O O . ILE A 1 130 ? -10.283 -3.382 7.675 1.00 84.12 130 ILE A O 1
ATOM 1019 N N . VAL A 1 131 ? -10.317 -5.122 6.254 1.00 85.88 131 VAL A N 1
ATOM 1020 C CA . VAL A 1 131 ? -10.627 -6.132 7.280 1.00 85.88 131 VAL A CA 1
ATOM 1021 C C . VAL A 1 131 ? -9.514 -6.223 8.323 1.00 85.88 131 VAL A C 1
ATOM 1023 O O . VAL A 1 131 ? -9.810 -6.244 9.516 1.00 85.88 131 VAL A O 1
ATOM 1026 N N . CYS A 1 132 ? -8.247 -6.217 7.906 1.00 82.50 132 CYS A N 1
ATOM 1027 C CA . CYS A 1 132 ? -7.097 -6.268 8.808 1.00 82.50 132 CYS A CA 1
ATOM 1028 C C . CYS A 1 132 ? -7.040 -5.040 9.729 1.00 82.50 132 CYS A C 1
ATOM 1030 O O . CYS A 1 132 ? -6.839 -5.171 10.935 1.00 82.50 132 CYS A O 1
ATOM 1032 N N . VAL A 1 133 ? -7.306 -3.846 9.192 1.00 78.12 133 VAL A N 1
ATOM 1033 C CA . VAL A 1 133 ? -7.343 -2.599 9.969 1.00 78.12 133 VAL A CA 1
ATOM 1034 C C . VAL A 1 133 ? -8.514 -2.590 10.951 1.00 78.12 133 VAL A C 1
ATOM 1036 O O . VAL A 1 133 ? -8.321 -2.274 12.125 1.00 78.12 133 VAL A O 1
ATOM 1039 N N . ILE A 1 134 ? -9.714 -2.995 10.523 1.00 78.69 134 ILE A N 1
ATOM 1040 C CA . ILE A 1 134 ? -10.872 -3.135 11.423 1.00 78.69 134 ILE A CA 1
ATOM 1041 C C . ILE A 1 134 ? -10.587 -4.186 12.506 1.00 78.69 134 ILE A C 1
ATOM 1043 O O . ILE A 1 134 ? -10.925 -3.970 13.671 1.00 78.69 134 ILE A O 1
ATOM 1047 N N . GLY A 1 135 ? -9.939 -5.294 12.140 1.00 78.25 135 GLY A N 1
ATOM 1048 C CA . GLY A 1 135 ? -9.514 -6.357 13.046 1.00 78.25 135 GLY A CA 1
ATOM 1049 C C . GLY A 1 135 ? -8.504 -5.876 14.085 1.00 78.25 135 GLY A C 1
ATOM 1050 O O . GLY A 1 135 ? -8.702 -6.119 15.268 1.00 78.25 135 GLY A O 1
ATOM 1051 N N . LEU A 1 136 ? -7.477 -5.123 13.684 1.00 72.69 136 LEU A N 1
ATOM 1052 C CA . LEU A 1 136 ? -6.491 -4.524 14.592 1.00 72.69 136 LEU A CA 1
ATOM 1053 C C . LEU A 1 136 ? -7.116 -3.513 15.555 1.00 72.69 136 LEU A C 1
ATOM 1055 O O . LEU A 1 136 ? -6.735 -3.467 16.724 1.00 72.69 136 LEU A O 1
ATOM 1059 N N . VAL A 1 137 ? -8.081 -2.720 15.078 1.00 69.50 137 VAL A N 1
ATOM 1060 C CA . VAL A 1 137 ? -8.840 -1.796 15.932 1.00 69.50 137 VAL A CA 1
ATOM 1061 C C . VAL A 1 137 ? -9.711 -2.567 16.928 1.00 69.50 137 VAL A C 1
ATOM 1063 O O . VAL A 1 137 ? -9.809 -2.147 18.073 1.00 69.50 137 VAL A O 1
ATOM 1066 N N . ARG A 1 138 ? -10.316 -3.694 16.528 1.00 67.62 138 ARG A N 1
ATOM 1067 C CA . ARG A 1 138 ? -11.143 -4.551 17.400 1.00 67.62 138 ARG A CA 1
ATOM 1068 C C . ARG A 1 138 ? -10.331 -5.379 18.401 1.00 67.62 138 ARG A C 1
ATOM 1070 O O . ARG A 1 138 ? -10.765 -5.519 19.528 1.00 67.62 138 ARG A O 1
ATOM 1077 N N . PHE A 1 139 ? -9.194 -5.947 17.998 1.00 61.72 139 PHE A N 1
ATOM 1078 C CA . PHE A 1 139 ? -8.400 -6.887 18.805 1.00 61.72 139 PHE A CA 1
ATOM 1079 C C . PHE A 1 139 ? -7.677 -6.221 19.982 1.00 61.72 139 PHE A C 1
ATOM 1081 O O . PHE A 1 139 ? -7.263 -6.893 20.921 1.00 61.72 139 PHE A O 1
ATOM 1088 N N . LYS A 1 140 ? -7.452 -4.908 19.903 1.00 57.25 140 LYS A N 1
ATOM 1089 C CA . LYS A 1 140 ? -6.545 -4.190 20.803 1.00 57.25 140 LYS A CA 1
ATOM 1090 C C . LYS A 1 140 ? -7.262 -3.289 21.819 1.00 57.25 140 LYS A C 1
ATOM 1092 O O . LYS A 1 140 ? -6.591 -2.512 22.498 1.00 57.25 140 LYS A O 1
ATOM 1097 N N . ILE A 1 141 ? -8.590 -3.387 21.901 1.00 51.66 141 ILE A N 1
ATOM 1098 C CA . ILE A 1 141 ? -9.463 -2.738 22.895 1.00 51.66 141 ILE A CA 1
ATOM 1099 C C . ILE A 1 141 ? -10.032 -3.837 23.788 1.00 51.66 141 ILE A C 1
ATOM 1101 O O . ILE A 1 141 ? -10.114 -3.586 25.008 1.00 51.66 141 ILE A O 1
#

Radius of gyration: 27.77 Å; Cα contacts (8 Å, |Δi|>4): 27; chains: 1; bounding box: 53×20×87 Å

Solvent-accessible surface area (backbone atoms only — not comparable to full-atom values): 8124 Å² total; per-residue (Å²): 108,68,69,58,54,30,63,73,33,44,92,75,70,49,80,78,73,55,68,70,60,55,50,51,56,53,47,54,55,53,52,52,51,52,49,53,53,50,53,52,48,50,52,53,49,54,52,50,53,53,53,49,52,53,55,59,52,50,58,60,66,71,45,56,64,58,54,53,55,43,48,76,71,69,55,56,69,73,60,53,44,56,51,51,53,62,64,64,46,54,65,60,50,51,53,51,52,54,49,52,53,55,52,49,66,74,43,56,93,49,62,90,78,57,57,69,66,59,56,52,52,52,52,51,51,53,52,49,50,53,51,50,52,54,44,55,59,61,76,74,105

InterPro domains:
  IPR003838 ABC3 transporter permease, C-terminal [PF02687] (40-135)

Foldseek 3Di:
DQVVVCVVCVVVVDHDDDPVVVVVVVVVVVVVVVVVVVVVVVVVVVVVVVVVVVVVVVVLVVCPVVVVVCVVVVDDPVVVLVVQLVVVPPVVVVVLVVVVVVVCVVCVVPVVVDDPVVVVVVVVVSVVVVVVVSVVSNVSD

Sequence (141 aa):
TKRLLEQALNEYGVRVTTTAQRLKEFNSVTDAYLNIFLTLGGLGLLLGIMSFIIVVRKDFVSRREQISLLHSLGFTHKRIEKLLVKENRIVPLCAIVTGVLGSLTGVVSGLLNVSVWIWLTTILLTALLIVCVIGLVRFKI